Protein AF-A0A3N5F828-F1 (afdb_monomer)

Solvent-accessible surface area (backbone atoms only — not comparable to full-atom values): 6907 Å² total; per-residue (Å²): 90,72,41,78,75,35,62,55,59,92,40,52,23,33,46,81,72,78,65,75,42,48,55,69,76,38,42,82,71,23,27,35,37,37,51,40,52,93,81,60,48,72,68,52,54,49,51,49,55,51,52,54,58,75,42,42,68,58,31,58,74,67,38,35,42,56,27,32,61,73,56,85,68,93,57,52,80,59,15,38,33,36,26,42,28,84,34,28,27,74,44,77,41,74,59,74,88,83,56,67,70,58,50,51,50,54,51,52,51,47,52,57,48,57,71,70,42,73,84,74,62,133

Structure (mmCIF, N/CA/C/O backbone):
data_AF-A0A3N5F828-F1
#
_entry.id   AF-A0A3N5F828-F1
#
loop_
_atom_site.group_PDB
_atom_site.id
_atom_site.type_symbol
_atom_site.label_atom_id
_atom_site.label_alt_id
_atom_site.label_comp_id
_atom_site.label_asym_id
_atom_site.label_entity_id
_atom_site.label_seq_id
_atom_site.pdbx_PDB_ins_code
_atom_site.Cartn_x
_atom_site.Cartn_y
_atom_site.Cartn_z
_atom_site.occupancy
_atom_site.B_iso_or_equiv
_atom_site.auth_seq_id
_atom_site.auth_comp_id
_atom_site.auth_asym_id
_atom_site.auth_atom_id
_atom_site.pdbx_PDB_model_num
ATOM 1 N N . MET A 1 1 ? -11.436 -1.233 -11.040 1.00 72.38 1 MET A N 1
ATOM 2 C CA . MET A 1 1 ? -11.172 -2.615 -10.605 1.00 72.38 1 MET A CA 1
ATOM 3 C C . MET A 1 1 ? -9.738 -2.803 -10.135 1.00 72.38 1 MET A C 1
ATOM 5 O O . MET A 1 1 ? -8.806 -2.699 -10.926 1.00 72.38 1 MET A O 1
ATOM 9 N N . LEU A 1 2 ? -9.557 -3.038 -8.833 1.00 86.19 2 LEU A N 1
ATOM 10 C CA . LEU A 1 2 ? -8.262 -3.390 -8.242 1.00 86.19 2 LEU A CA 1
ATOM 11 C C . LEU A 1 2 ? -8.079 -4.905 -8.366 1.00 86.19 2 LEU A C 1
ATOM 13 O O . LEU A 1 2 ? -8.477 -5.669 -7.491 1.00 86.19 2 LEU A O 1
ATOM 17 N N . LYS A 1 3 ? -7.526 -5.346 -9.494 1.00 88.88 3 LYS A N 1
ATOM 18 C CA . LYS A 1 3 ? -7.312 -6.763 -9.794 1.00 88.88 3 LYS A CA 1
ATOM 19 C C . LYS A 1 3 ? -5.869 -6.989 -10.211 1.00 88.88 3 LYS A C 1
ATOM 21 O O . LYS A 1 3 ? -5.297 -6.164 -10.913 1.00 88.88 3 LYS A O 1
ATOM 26 N N . LEU A 1 4 ? -5.301 -8.112 -9.781 1.00 91.31 4 LEU A N 1
ATOM 27 C CA . LEU A 1 4 ? -3.934 -8.513 -10.103 1.00 91.31 4 LEU A CA 1
ATOM 28 C C . LEU A 1 4 ? -3.649 -8.417 -11.614 1.00 91.31 4 LEU A C 1
ATOM 30 O O . LEU A 1 4 ? -4.435 -8.912 -12.419 1.00 91.31 4 LEU A O 1
ATOM 34 N N . GLY A 1 5 ? -2.535 -7.779 -11.983 1.00 89.56 5 GLY A N 1
ATOM 35 C CA . GLY A 1 5 ? -2.078 -7.588 -13.366 1.00 89.56 5 GLY A CA 1
ATOM 36 C C . GLY A 1 5 ? -2.744 -6.435 -14.130 1.00 89.56 5 GLY A C 1
ATOM 37 O O . GLY A 1 5 ? -2.187 -5.957 -15.130 1.00 89.56 5 GLY A O 1
ATOM 38 N N . GLU A 1 6 ? -3.891 -5.950 -13.652 1.00 90.62 6 GLU A N 1
ATOM 39 C CA . GLU A 1 6 ? -4.659 -4.878 -14.285 1.00 90.62 6 GLU A CA 1
ATOM 40 C C . GLU A 1 6 ? -4.115 -3.495 -13.929 1.00 90.62 6 GLU A C 1
ATOM 42 O O . GLU A 1 6 ? -3.527 -3.280 -12.861 1.00 90.62 6 GLU A O 1
ATOM 47 N N . LYS A 1 7 ? -4.349 -2.529 -14.824 1.00 89.94 7 LYS A N 1
ATOM 48 C CA . LYS A 1 7 ? -4.139 -1.115 -14.505 1.00 89.94 7 LYS A CA 1
ATOM 49 C C . LYS A 1 7 ? -5.239 -0.632 -13.567 1.00 89.94 7 LYS A C 1
ATOM 51 O O . LYS A 1 7 ? -6.425 -0.845 -13.808 1.00 89.94 7 LYS A O 1
ATOM 56 N N . THR A 1 8 ? -4.838 0.067 -12.518 1.00 87.94 8 THR A N 1
ATOM 57 C CA . THR A 1 8 ? -5.753 0.733 -11.608 1.00 87.94 8 THR A CA 1
ATOM 58 C C . THR A 1 8 ? -6.429 1.898 -12.321 1.00 87.94 8 THR A C 1
ATOM 60 O O . THR A 1 8 ? -5.802 2.663 -13.066 1.00 87.94 8 THR A O 1
ATOM 63 N N . GLY A 1 9 ? -7.737 1.999 -12.100 1.00 83.44 9 GLY A N 1
ATOM 64 C CA . GLY A 1 9 ? -8.507 3.176 -12.468 1.00 83.44 9 GLY A CA 1
ATOM 65 C C . GLY A 1 9 ? -8.260 4.328 -11.500 1.00 83.44 9 GLY A C 1
ATOM 66 O O . GLY A 1 9 ? -7.394 4.267 -10.623 1.00 83.44 9 GLY A O 1
ATOM 67 N N . ASP A 1 10 ? -9.070 5.358 -11.666 1.00 85.00 10 ASP A N 1
ATOM 68 C CA . ASP A 1 10 ? -9.060 6.544 -10.825 1.00 85.00 10 ASP A CA 1
ATOM 69 C C . ASP A 1 10 ? -9.578 6.168 -9.432 1.00 85.00 10 ASP A C 1
ATOM 71 O O . ASP A 1 10 ? -10.705 5.691 -9.283 1.00 85.00 10 ASP A O 1
ATOM 75 N N . LEU A 1 11 ? -8.732 6.320 -8.414 1.00 88.38 11 LEU A N 1
ATOM 76 C CA . LEU A 1 11 ? -9.082 6.021 -7.028 1.00 88.38 11 LEU A CA 1
ATOM 77 C C . LEU A 1 11 ? -8.473 7.095 -6.128 1.00 88.38 11 LEU A C 1
ATOM 79 O O . LEU A 1 11 ? -7.244 7.224 -6.091 1.00 88.38 11 LEU A O 1
ATOM 83 N N . PRO A 1 12 ? -9.295 7.855 -5.391 1.00 91.25 12 PRO A N 1
ATOM 84 C CA . PRO A 1 12 ? -8.787 8.820 -4.441 1.00 91.25 12 PRO A CA 1
ATOM 85 C C . PRO A 1 12 ? -8.257 8.100 -3.193 1.00 91.25 12 PRO A C 1
ATOM 87 O O . PRO A 1 12 ? -8.890 7.207 -2.622 1.00 91.25 12 PRO A O 1
ATOM 90 N N . VAL A 1 13 ? -7.058 8.489 -2.778 1.00 91.31 13 VAL A N 1
ATOM 91 C CA . VAL A 1 13 ? -6.321 7.904 -1.662 1.00 91.31 13 VAL A CA 1
ATOM 92 C C . VAL A 1 13 ? -5.766 8.989 -0.753 1.00 91.31 13 VAL A C 1
ATOM 94 O O . VAL A 1 13 ? -5.481 10.109 -1.175 1.00 91.31 13 VAL A O 1
ATOM 97 N N . ILE A 1 14 ? -5.590 8.634 0.511 1.00 89.50 14 ILE A N 1
ATOM 98 C CA . ILE A 1 14 ? -4.977 9.453 1.545 1.00 89.50 14 ILE A CA 1
ATOM 99 C C . ILE A 1 14 ? -3.544 8.930 1.750 1.00 89.50 14 ILE A C 1
ATOM 101 O O . ILE A 1 14 ? -3.361 7.872 2.377 1.00 89.50 14 ILE A O 1
ATOM 105 N N . PRO A 1 15 ? -2.526 9.626 1.207 1.00 87.25 15 PRO A N 1
ATOM 106 C CA . PRO A 1 15 ? -1.127 9.253 1.400 1.00 87.25 15 PRO A CA 1
ATOM 107 C C . PRO A 1 15 ? -0.700 9.330 2.876 1.00 87.25 15 PRO A C 1
ATOM 109 O O . PRO A 1 15 ? -1.456 9.732 3.768 1.00 87.25 15 PRO A O 1
ATOM 112 N N . LEU A 1 16 ? 0.528 8.911 3.158 1.00 79.19 16 LEU A N 1
ATOM 113 C CA . LEU A 1 16 ? 1.207 9.125 4.429 1.00 79.19 16 LEU A CA 1
ATOM 114 C C . LEU A 1 16 ? 1.343 10.614 4.746 1.00 79.19 16 LEU A C 1
ATOM 116 O O . LEU A 1 16 ? 1.128 11.017 5.891 1.00 79.19 16 LEU A O 1
ATOM 120 N N . HIS A 1 17 ? 1.658 11.420 3.733 1.00 75.75 17 HIS A N 1
ATOM 121 C CA . HIS A 1 17 ? 1.860 12.855 3.874 1.00 75.75 17 HIS A CA 1
ATOM 122 C C . HIS A 1 17 ? 0.962 13.648 2.927 1.00 75.75 17 HIS A C 1
ATOM 124 O O . HIS A 1 17 ? 0.973 13.444 1.714 1.00 75.75 17 HIS A O 1
ATOM 130 N N . GLY A 1 18 ? 0.247 14.622 3.486 1.00 81.06 18 GLY A N 1
ATOM 131 C CA . GLY A 1 18 ? -0.536 15.586 2.721 1.00 81.06 18 GLY A CA 1
ATOM 132 C C . GLY A 1 18 ? -2.022 15.253 2.636 1.00 81.06 18 GLY A C 1
ATOM 133 O O . GLY A 1 18 ? -2.577 14.531 3.461 1.00 81.06 18 GLY A O 1
ATOM 134 N N . SER A 1 19 ? -2.672 15.871 1.656 1.00 88.12 19 SER A N 1
ATOM 135 C CA . SER A 1 19 ? -4.105 15.750 1.405 1.00 88.12 19 SER A CA 1
ATOM 136 C C . SER A 1 19 ? -4.425 14.555 0.511 1.00 88.12 19 SER A C 1
ATOM 138 O O . SER A 1 19 ? -3.535 13.964 -0.097 1.00 88.12 19 SER A O 1
ATOM 140 N N . THR A 1 20 ? -5.713 14.240 0.383 1.00 91.81 20 THR A N 1
ATOM 141 C CA . THR A 1 20 ? -6.227 13.289 -0.609 1.00 91.81 20 THR A CA 1
ATOM 142 C C . THR A 1 20 ? -5.680 13.589 -2.007 1.00 91.81 20 THR A C 1
ATOM 144 O O . THR A 1 20 ? -5.630 14.750 -2.422 1.00 91.81 20 THR A O 1
ATOM 147 N N . ARG A 1 21 ? -5.274 12.541 -2.726 1.00 91.31 21 ARG A N 1
ATOM 148 C CA . ARG A 1 21 ? -4.763 12.579 -4.106 1.00 91.31 21 ARG A CA 1
ATOM 149 C C . ARG A 1 21 ? -5.294 11.391 -4.889 1.00 91.31 21 ARG A C 1
ATOM 151 O O . ARG A 1 21 ? -5.757 10.423 -4.296 1.00 91.31 21 ARG A O 1
ATOM 158 N N . ASP A 1 22 ? -5.218 11.442 -6.209 1.00 91.50 22 ASP A N 1
ATOM 159 C CA . ASP A 1 22 ? -5.593 10.298 -7.036 1.00 91.50 22 ASP A CA 1
ATOM 160 C C . ASP A 1 22 ? -4.419 9.309 -7.151 1.00 91.50 22 ASP A C 1
ATOM 162 O O . ASP A 1 22 ? -3.263 9.726 -7.240 1.00 91.50 22 ASP A O 1
ATOM 166 N N . LEU A 1 23 ? -4.691 7.998 -7.181 1.00 88.50 23 LEU A N 1
ATOM 167 C CA . LEU A 1 23 ? -3.668 6.965 -7.402 1.00 88.50 23 LEU A CA 1
ATOM 168 C C . LEU A 1 23 ? -2.786 7.251 -8.626 1.00 88.50 23 LEU A C 1
ATOM 170 O O . LEU A 1 23 ? -1.592 6.941 -8.617 1.00 88.50 23 LEU A O 1
ATOM 174 N N . ARG A 1 24 ? -3.346 7.844 -9.687 1.00 89.81 24 ARG A N 1
ATOM 175 C CA . ARG A 1 24 ? -2.599 8.163 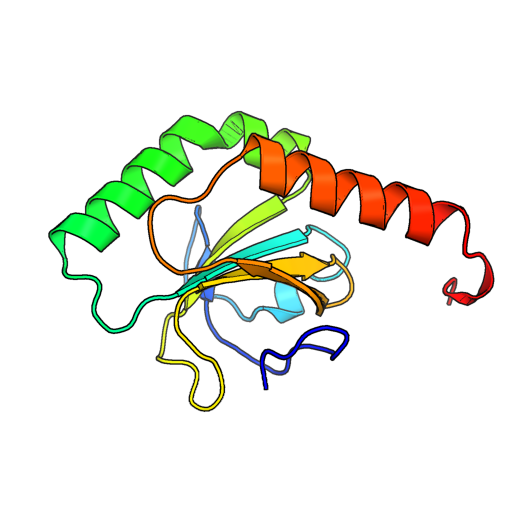-10.908 1.00 89.81 24 ARG A CA 1
ATOM 176 C C . ARG A 1 24 ? -1.473 9.170 -10.668 1.00 89.81 24 ARG A C 1
ATOM 178 O O . ARG A 1 24 ? -0.503 9.157 -11.422 1.00 89.81 24 ARG A O 1
ATOM 185 N N . ASP A 1 25 ? -1.573 10.001 -9.633 1.00 90.75 25 ASP A N 1
ATOM 186 C CA . ASP A 1 25 ? -0.598 11.053 -9.325 1.00 90.75 25 ASP A CA 1
ATOM 187 C C . ASP A 1 25 ? 0.739 10.496 -8.821 1.00 90.75 25 ASP A C 1
ATOM 189 O O . ASP A 1 25 ? 1.762 11.186 -8.862 1.00 90.75 25 ASP A O 1
ATOM 193 N N . PHE A 1 26 ? 0.735 9.249 -8.346 1.00 89.75 26 PHE A N 1
ATOM 194 C CA . PHE A 1 26 ? 1.926 8.532 -7.892 1.00 89.75 26 PHE A CA 1
ATOM 195 C C . PHE A 1 26 ? 2.665 7.842 -9.041 1.00 89.75 26 PHE A C 1
ATOM 197 O O . PHE A 1 26 ? 3.818 7.430 -8.881 1.00 89.75 26 PHE A O 1
ATOM 204 N N . ARG A 1 27 ? 2.043 7.757 -10.228 1.00 87.38 27 ARG A N 1
ATOM 205 C CA . ARG A 1 27 ? 2.657 7.107 -11.385 1.00 87.38 27 ARG A CA 1
ATOM 206 C C . ARG A 1 27 ? 3.996 7.756 -11.728 1.00 87.38 27 ARG A C 1
ATOM 208 O O . ARG A 1 27 ? 4.164 8.971 -11.638 1.00 87.38 27 ARG A O 1
ATOM 215 N N . ARG A 1 28 ? 4.948 6.929 -12.157 1.00 85.62 28 ARG A N 1
ATOM 216 C CA . ARG A 1 28 ? 6.351 7.250 -12.463 1.00 85.62 28 ARG A CA 1
ATOM 217 C C . ARG A 1 28 ? 7.202 7.688 -11.269 1.00 85.62 28 ARG A C 1
ATOM 219 O O . ARG A 1 28 ? 8.416 7.734 -11.421 1.00 85.62 28 ARG A O 1
ATOM 226 N N . ARG A 1 29 ? 6.594 8.029 -10.128 1.00 86.88 29 ARG A N 1
ATOM 227 C CA . ARG A 1 29 ? 7.288 8.580 -8.955 1.00 86.88 29 ARG A CA 1
ATOM 228 C C . ARG A 1 29 ? 7.502 7.548 -7.863 1.00 86.88 29 ARG A C 1
ATOM 230 O O . ARG A 1 29 ? 8.555 7.562 -7.243 1.00 86.88 29 ARG A O 1
ATOM 237 N N . ALA A 1 30 ? 6.497 6.714 -7.613 1.00 90.62 30 ALA A N 1
ATOM 238 C CA . ALA A 1 30 ? 6.538 5.739 -6.541 1.00 90.62 30 ALA A CA 1
ATOM 239 C C . ALA A 1 30 ? 5.624 4.543 -6.823 1.00 90.62 30 ALA A C 1
ATOM 241 O O . ALA A 1 30 ? 4.622 4.660 -7.534 1.00 90.62 30 ALA A O 1
ATOM 242 N N . HIS A 1 31 ? 5.944 3.408 -6.210 1.00 94.44 31 HIS A N 1
ATOM 243 C CA . HIS A 1 31 ? 4.973 2.349 -5.961 1.00 94.44 31 HIS A CA 1
ATOM 244 C C . HIS A 1 31 ? 3.924 2.834 -4.963 1.00 94.44 31 HIS A C 1
ATOM 246 O O . HIS A 1 31 ? 4.184 3.727 -4.159 1.00 94.44 31 HIS A O 1
ATOM 252 N N . VAL A 1 32 ? 2.742 2.230 -4.977 1.00 93.88 32 VAL A N 1
ATOM 253 C CA . VAL A 1 32 ? 1.713 2.495 -3.972 1.00 93.88 32 VAL A CA 1
ATOM 254 C C . VAL A 1 32 ? 1.341 1.197 -3.279 1.00 93.88 32 VAL A C 1
ATOM 256 O O . VAL A 1 32 ? 1.012 0.210 -3.931 1.00 93.88 32 VAL A O 1
ATOM 259 N N . VAL A 1 33 ? 1.369 1.210 -1.952 1.00 94.00 33 VAL A N 1
ATOM 260 C CA . VAL A 1 33 ? 0.846 0.140 -1.106 1.00 94.00 33 VAL A CA 1
ATOM 261 C C . VAL A 1 33 ? -0.491 0.608 -0.553 1.00 94.00 33 VAL A C 1
ATOM 263 O O . VAL A 1 33 ? -0.545 1.444 0.346 1.00 94.00 33 VAL A O 1
ATOM 266 N N . LEU A 1 34 ? -1.581 0.111 -1.125 1.00 92.38 34 LEU A N 1
ATOM 267 C CA . LEU A 1 34 ? -2.931 0.466 -0.711 1.00 92.38 34 LEU A CA 1
ATOM 268 C C . LEU A 1 34 ? -3.386 -0.454 0.423 1.00 92.38 34 LEU A C 1
ATOM 270 O O . LEU A 1 34 ? -3.445 -1.671 0.252 1.00 92.38 34 LEU A O 1
ATOM 274 N N . LEU A 1 35 ? -3.741 0.134 1.556 1.00 90.94 35 LEU A N 1
ATOM 275 C CA . LEU A 1 35 ? -4.239 -0.557 2.739 1.00 90.94 35 LEU A CA 1
ATOM 276 C C . LEU A 1 35 ? -5.757 -0.420 2.784 1.00 90.94 35 LEU A C 1
ATOM 278 O O . LEU A 1 35 ? -6.274 0.690 2.931 1.00 90.94 35 LEU A O 1
ATOM 282 N N . TRP A 1 36 ? -6.471 -1.531 2.628 1.00 89.31 36 TRP A N 1
ATOM 283 C CA . TRP A 1 36 ? -7.924 -1.523 2.537 1.00 89.31 36 TRP A CA 1
ATOM 284 C C . TRP A 1 36 ? -8.551 -2.602 3.412 1.00 89.31 36 TRP A C 1
ATOM 286 O O . TRP A 1 36 ? -8.347 -3.788 3.186 1.00 89.31 36 TRP A O 1
ATOM 296 N N . ASP A 1 37 ? -9.378 -2.194 4.367 1.00 88.88 37 ASP A N 1
ATOM 297 C CA . ASP A 1 37 ? -10.313 -3.087 5.041 1.00 88.88 37 ASP A CA 1
ATOM 298 C C . ASP A 1 37 ? -11.552 -2.277 5.467 1.00 88.88 37 ASP A C 1
ATOM 300 O O . ASP A 1 37 ? -11.419 -1.352 6.267 1.00 88.88 37 ASP A O 1
ATOM 304 N N . PRO A 1 38 ? -12.754 -2.565 4.932 1.00 84.69 38 PRO A N 1
ATOM 305 C CA . PRO A 1 38 ? -13.983 -1.871 5.306 1.00 84.69 38 PRO A CA 1
ATOM 306 C C . PRO A 1 38 ? -14.456 -2.205 6.727 1.00 84.69 38 PRO A C 1
ATOM 308 O O . PRO A 1 38 ? -15.295 -1.485 7.262 1.00 84.69 38 PRO A O 1
ATOM 311 N N . SER A 1 39 ? -13.969 -3.300 7.317 1.00 85.50 39 SER A N 1
ATOM 312 C CA . SER A 1 39 ? -14.277 -3.700 8.692 1.00 85.50 39 SER A CA 1
ATOM 313 C C . SER A 1 39 ? -13.309 -3.113 9.720 1.00 85.50 39 SER A C 1
ATOM 315 O O . SER A 1 39 ? -13.589 -3.184 10.919 1.00 85.50 39 SER A O 1
ATOM 317 N N . ALA A 1 40 ? -12.215 -2.484 9.268 1.00 82.50 40 ALA A N 1
ATOM 318 C CA . ALA A 1 40 ? -11.265 -1.824 10.151 1.00 82.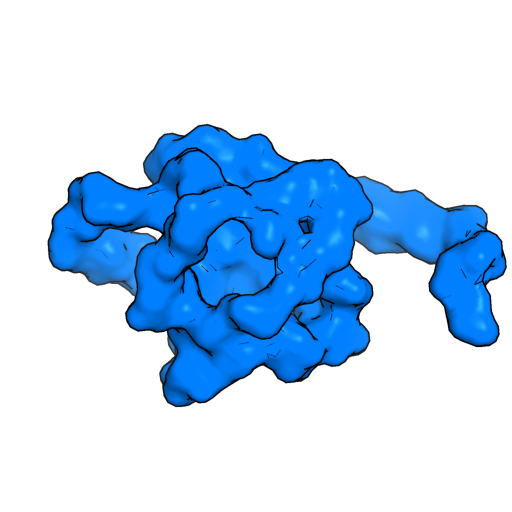50 40 ALA A CA 1
ATOM 319 C C . ALA A 1 40 ? -11.941 -0.664 10.893 1.00 82.50 40 ALA A C 1
ATOM 321 O O . ALA A 1 40 ? -12.384 0.325 10.304 1.0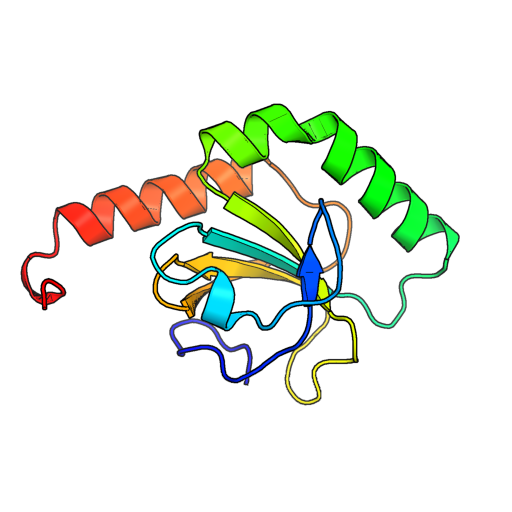0 82.50 40 ALA A O 1
ATOM 322 N N . GLY A 1 41 ? -12.005 -0.785 12.218 1.00 83.06 41 GLY A N 1
ATOM 323 C CA . GLY A 1 41 ? -12.488 0.279 13.091 1.00 83.06 41 GLY A CA 1
ATOM 324 C C . GLY A 1 41 ? -11.490 1.435 13.212 1.00 83.06 41 GLY A C 1
ATOM 325 O O . GLY A 1 41 ? -10.336 1.349 12.788 1.00 83.06 41 GLY A O 1
ATOM 326 N N . GLU A 1 42 ? -11.901 2.519 13.873 1.00 85.38 42 GLU A N 1
ATOM 327 C CA . GLU A 1 42 ? -11.056 3.711 14.060 1.00 85.38 42 GLU A CA 1
ATOM 328 C C . GLU A 1 42 ? -9.713 3.406 14.740 1.00 85.38 42 GLU A C 1
ATOM 330 O O . GLU A 1 42 ? -8.686 3.970 14.361 1.00 85.38 42 GLU A O 1
ATOM 335 N N . ALA A 1 43 ? -9.703 2.488 15.713 1.00 85.38 43 ALA A N 1
ATOM 336 C CA . ALA A 1 43 ? -8.492 2.084 16.425 1.00 85.38 43 ALA A CA 1
ATOM 337 C C . ALA A 1 43 ? -7.474 1.392 15.503 1.00 85.38 43 ALA A C 1
ATOM 339 O O . ALA A 1 43 ? -6.276 1.660 15.586 1.00 85.38 43 ALA A O 1
ATOM 340 N N . GLU A 1 44 ? -7.947 0.541 14.593 1.00 84.38 44 GLU A N 1
ATOM 341 C CA . GLU A 1 44 ? -7.093 -0.136 13.620 1.00 84.38 44 GLU A CA 1
ATOM 342 C C . GLU A 1 44 ? -6.565 0.849 12.573 1.00 84.38 44 GLU A C 1
ATOM 344 O O . GLU A 1 44 ? -5.363 0.885 12.309 1.00 84.38 44 GLU A O 1
ATOM 349 N N . LEU A 1 45 ? -7.423 1.741 12.067 1.00 83.25 45 LEU A N 1
ATOM 350 C CA . LEU A 1 45 ? -7.010 2.816 11.163 1.00 83.25 45 LEU A CA 1
ATOM 351 C C . LEU A 1 45 ? -5.965 3.745 11.804 1.00 83.25 45 LEU A C 1
ATOM 353 O O . LEU A 1 45 ? -5.035 4.193 11.129 1.00 83.25 45 LEU A O 1
ATOM 357 N N . ALA A 1 46 ? -6.093 4.045 13.100 1.00 85.00 46 ALA A N 1
ATOM 358 C CA . ALA A 1 46 ? -5.099 4.812 13.847 1.00 85.00 46 ALA A CA 1
ATOM 359 C C . ALA A 1 46 ? -3.774 4.044 13.983 1.00 85.00 46 ALA A C 1
ATOM 361 O O . ALA A 1 46 ? -2.713 4.608 13.712 1.00 85.00 46 ALA A O 1
ATOM 362 N N . ALA A 1 47 ? -3.828 2.751 14.316 1.00 86.50 47 ALA A N 1
ATOM 363 C CA . ALA A 1 47 ? -2.646 1.895 14.393 1.00 86.50 47 ALA A CA 1
ATOM 364 C C . ALA A 1 47 ? -1.918 1.796 13.043 1.00 86.50 47 ALA A C 1
ATOM 366 O O . ALA A 1 47 ? -0.690 1.874 12.996 1.00 86.50 47 ALA A O 1
ATOM 367 N N . TRP A 1 48 ? -2.660 1.701 11.936 1.00 86.31 48 TRP A N 1
ATOM 368 C CA . TRP A 1 48 ? -2.088 1.752 10.594 1.00 86.31 48 TRP A CA 1
ATOM 369 C C . TRP A 1 48 ? -1.381 3.085 10.353 1.00 86.31 48 TRP A C 1
ATOM 371 O O . TRP A 1 48 ? -0.228 3.096 9.933 1.00 86.31 48 TRP A O 1
ATOM 381 N N . LYS A 1 49 ? -2.017 4.221 10.658 1.00 84.94 49 LYS A N 1
ATOM 382 C CA . LYS A 1 49 ? -1.394 5.545 10.480 1.00 84.94 49 LYS A CA 1
ATOM 383 C C . LYS A 1 49 ? -0.078 5.671 11.252 1.00 84.94 49 LYS A C 1
ATOM 385 O O . LYS A 1 49 ? 0.910 6.118 10.667 1.00 84.94 49 LYS A O 1
ATOM 390 N N . GLU A 1 50 ? -0.051 5.242 12.512 1.00 89.62 50 GLU A N 1
ATOM 391 C CA . GLU A 1 50 ? 1.153 5.285 13.349 1.00 89.62 50 GLU A CA 1
ATOM 392 C C . GLU A 1 50 ? 2.247 4.349 12.837 1.00 89.62 50 GLU A C 1
ATOM 394 O O . GLU A 1 50 ? 3.382 4.780 12.621 1.00 89.62 50 GLU A O 1
ATOM 399 N N . ARG A 1 51 ? 1.913 3.087 12.547 1.00 89.75 51 ARG A N 1
ATOM 400 C CA . ARG A 1 51 ? 2.884 2.119 12.023 1.00 89.75 51 ARG A CA 1
ATOM 401 C C . ARG A 1 51 ? 3.485 2.580 10.698 1.00 89.75 51 ARG A C 1
ATOM 403 O O . ARG A 1 51 ? 4.697 2.550 10.509 1.00 89.75 51 ARG A O 1
ATOM 410 N N . ARG A 1 52 ? 2.641 3.079 9.800 1.00 89.19 52 ARG A N 1
ATOM 411 C CA . ARG A 1 52 ? 3.043 3.594 8.490 1.00 89.19 52 ARG A CA 1
ATOM 412 C C . ARG A 1 52 ? 4.013 4.771 8.621 1.00 89.19 52 ARG A C 1
ATOM 414 O O . ARG A 1 52 ? 4.965 4.862 7.854 1.00 89.19 52 ARG A O 1
ATOM 421 N N . LYS A 1 53 ? 3.813 5.637 9.620 1.00 89.75 53 LYS A N 1
ATOM 422 C CA . LYS A 1 53 ? 4.726 6.740 9.954 1.00 89.75 53 LYS A CA 1
ATOM 423 C C . LYS A 1 53 ? 6.044 6.238 10.548 1.00 89.75 53 LYS A C 1
ATOM 425 O O . LYS A 1 53 ? 7.104 6.723 10.149 1.00 89.75 53 LYS A O 1
ATOM 430 N N . ALA A 1 54 ? 5.989 5.258 11.450 1.00 91.81 54 ALA A N 1
ATOM 431 C CA . ALA A 1 54 ? 7.176 4.628 12.028 1.00 91.81 54 ALA A CA 1
ATOM 432 C C . ALA A 1 54 ? 8.065 3.971 10.954 1.00 91.81 54 ALA A C 1
ATOM 434 O O . ALA A 1 54 ? 9.287 4.005 11.053 1.00 91.81 54 ALA A O 1
ATOM 435 N N . GLU A 1 55 ? 7.460 3.450 9.886 1.00 92.56 55 GLU A N 1
ATOM 436 C CA . GLU A 1 55 ? 8.147 2.806 8.760 1.00 92.56 55 GLU A CA 1
ATOM 437 C C . GLU A 1 55 ? 8.490 3.777 7.599 1.00 92.56 55 GLU A C 1
ATOM 439 O O . GLU A 1 55 ? 8.957 3.338 6.550 1.00 92.56 55 GLU A O 1
ATOM 444 N N . SER A 1 56 ? 8.325 5.099 7.773 1.00 90.00 56 SER A N 1
ATOM 445 C CA . SER A 1 56 ? 8.559 6.147 6.745 1.00 90.00 56 SER A CA 1
ATOM 446 C C . SER A 1 56 ? 9.891 6.049 5.995 1.00 90.00 56 SER A C 1
ATOM 448 O O . SER A 1 56 ? 9.934 6.233 4.775 1.00 90.00 56 SER A O 1
ATOM 450 N N . GLN A 1 57 ? 10.978 5.715 6.693 1.00 91.81 57 GLN A N 1
ATOM 451 C CA . GLN A 1 57 ? 12.287 5.532 6.062 1.00 91.81 57 GLN A CA 1
ATOM 452 C C . GLN A 1 57 ? 12.305 4.339 5.097 1.00 91.81 57 GLN A C 1
ATOM 454 O O . GLN A 1 57 ? 12.890 4.440 4.020 1.00 91.81 57 GLN A O 1
ATOM 459 N N . ARG A 1 58 ? 11.625 3.236 5.437 1.00 92.50 58 ARG A N 1
ATOM 460 C CA . ARG A 1 58 ? 11.534 2.052 4.568 1.00 92.50 58 ARG A CA 1
ATOM 461 C C . ARG A 1 58 ? 10.711 2.349 3.321 1.00 92.50 58 ARG A C 1
ATOM 463 O O . ARG A 1 58 ? 11.129 1.993 2.227 1.00 92.50 58 ARG A O 1
ATOM 470 N N . TRP A 1 59 ? 9.593 3.058 3.473 1.00 92.31 59 TRP A N 1
ATOM 471 C CA . TRP A 1 59 ? 8.777 3.518 2.344 1.00 92.31 59 TRP A CA 1
ATOM 472 C C . TRP A 1 59 ? 9.583 4.392 1.381 1.00 92.31 59 TRP A C 1
ATOM 474 O O . TRP A 1 59 ? 9.579 4.159 0.176 1.00 92.31 59 TRP A O 1
ATOM 484 N N . THR A 1 60 ? 10.356 5.333 1.928 1.00 91.44 60 THR A N 1
ATOM 485 C CA . THR A 1 60 ? 11.235 6.207 1.139 1.00 91.44 60 THR A CA 1
ATOM 486 C C . THR A 1 60 ? 12.287 5.404 0.374 1.00 91.44 60 THR A C 1
ATOM 488 O O . THR A 1 60 ? 12.491 5.640 -0.815 1.00 91.44 60 THR A O 1
ATOM 491 N N . TRP A 1 61 ? 12.933 4.438 1.034 1.00 92.44 61 TRP A N 1
ATOM 492 C CA . TRP A 1 61 ? 13.951 3.590 0.410 1.00 92.44 61 TRP A CA 1
ATOM 493 C C . TRP A 1 61 ? 13.384 2.728 -0.725 1.00 92.44 61 TRP A C 1
ATOM 495 O O . TRP A 1 61 ? 13.994 2.637 -1.785 1.00 92.44 61 TRP A O 1
ATOM 505 N N . LEU A 1 62 ? 12.179 2.182 -0.541 1.00 92.00 62 LEU A N 1
ATOM 506 C CA . LEU A 1 62 ? 11.462 1.407 -1.559 1.00 92.00 62 LEU A CA 1
ATOM 507 C C . LEU A 1 62 ? 10.864 2.258 -2.686 1.00 92.00 62 LEU A C 1
ATOM 509 O O . LEU A 1 62 ? 10.196 1.707 -3.558 1.00 92.00 62 LEU A O 1
ATOM 513 N N . GLN A 1 63 ? 11.029 3.587 -2.648 1.00 92.56 63 GLN A N 1
ATOM 514 C CA . GLN A 1 63 ? 10.292 4.517 -3.508 1.00 92.56 63 GLN A CA 1
ATOM 515 C C . GLN A 1 63 ? 8.793 4.178 -3.529 1.00 92.56 63 GLN A C 1
ATOM 517 O O . GLN A 1 63 ? 8.169 4.090 -4.584 1.00 92.56 63 GLN A O 1
ATOM 522 N N . ALA A 1 64 ? 8.221 3.920 -2.354 1.00 93.88 64 ALA A N 1
ATOM 523 C CA . ALA A 1 64 ? 6.846 3.485 -2.188 1.00 93.88 64 ALA A CA 1
ATOM 524 C C . ALA A 1 64 ? 6.072 4.452 -1.291 1.00 93.88 64 ALA A C 1
ATOM 526 O O . ALA A 1 64 ? 6.603 5.005 -0.332 1.00 93.88 64 ALA A O 1
ATOM 527 N N . GLU A 1 65 ? 4.787 4.612 -1.580 1.00 93.12 65 GLU A N 1
ATOM 528 C CA . GLU A 1 65 ? 3.838 5.352 -0.764 1.00 93.12 65 GLU A CA 1
ATOM 529 C C . GLU A 1 65 ? 2.816 4.377 -0.185 1.00 93.12 65 GLU A C 1
ATOM 531 O O . GLU A 1 65 ? 2.081 3.723 -0.924 1.00 93.12 65 GLU A O 1
ATOM 536 N N . ALA A 1 66 ? 2.713 4.300 1.136 1.00 92.19 66 ALA A N 1
ATOM 537 C CA . ALA A 1 66 ? 1.619 3.574 1.760 1.00 92.19 66 ALA A CA 1
ATOM 538 C C . ALA A 1 66 ? 0.390 4.493 1.870 1.00 92.19 66 ALA A C 1
ATOM 540 O O . ALA A 1 66 ? 0.444 5.564 2.480 1.00 92.19 66 ALA A O 1
ATOM 541 N N . ALA A 1 67 ? -0.744 4.082 1.310 1.00 91.50 67 ALA A N 1
ATOM 542 C CA . ALA A 1 67 ? -1.940 4.906 1.171 1.00 91.50 67 ALA A CA 1
ATOM 543 C C . ALA A 1 67 ? -3.200 4.158 1.621 1.00 91.50 67 ALA A C 1
ATOM 545 O O . ALA A 1 67 ? -3.289 2.940 1.508 1.00 91.50 67 ALA A O 1
ATOM 546 N N . VAL A 1 68 ? -4.193 4.896 2.115 1.00 89.06 68 VAL A N 1
ATOM 547 C CA . VAL A 1 68 ? -5.514 4.351 2.472 1.00 89.06 68 VAL A CA 1
ATOM 548 C C . VAL A 1 68 ? -6.547 4.940 1.509 1.00 89.06 68 VAL A C 1
ATOM 550 O O . VAL A 1 68 ? -6.466 6.139 1.238 1.00 89.06 68 VAL A O 1
ATOM 553 N N . PRO A 1 69 ? -7.509 4.174 0.970 1.00 88.62 69 PRO A N 1
ATOM 554 C CA . PRO A 1 69 ? -8.584 4.736 0.155 1.00 88.62 69 PRO A CA 1
ATOM 555 C C . PRO A 1 69 ? -9.349 5.825 0.914 1.00 88.62 69 PRO A C 1
ATOM 557 O O . PRO A 1 69 ? -9.696 5.643 2.079 1.00 88.62 69 PRO A O 1
ATOM 560 N N . SER A 1 70 ? -9.642 6.953 0.263 1.00 85.69 70 SER A N 1
ATOM 561 C CA . SER A 1 70 ? -10.514 7.976 0.864 1.00 85.69 70 SER A CA 1
ATOM 562 C C . SER A 1 70 ? -11.999 7.618 0.748 1.00 85.69 70 SER A C 1
ATOM 564 O O . SER A 1 70 ? -12.832 8.221 1.416 1.00 85.69 70 SER A O 1
ATOM 566 N N . ALA A 1 71 ? -12.329 6.675 -0.136 1.00 82.31 71 ALA A N 1
ATOM 567 C CA . ALA A 1 71 ? -13.656 6.111 -0.322 1.00 82.31 71 ALA A CA 1
ATOM 568 C C . ALA A 1 71 ? -13.542 4.591 -0.535 1.00 82.31 71 ALA A C 1
ATOM 570 O O . ALA A 1 71 ? -12.520 4.138 -1.062 1.00 82.31 71 ALA A O 1
ATOM 571 N N . PRO A 1 72 ? -14.567 3.803 -0.161 1.00 79.62 72 PRO A N 1
ATOM 572 C CA . PRO A 1 72 ? -14.574 2.365 -0.391 1.00 79.62 72 PRO A CA 1
ATOM 573 C C . PRO A 1 72 ? -14.403 2.026 -1.879 1.00 79.62 72 PRO A C 1
ATOM 575 O O . PRO A 1 72 ? -15.198 2.493 -2.699 1.00 79.62 72 PRO A O 1
ATOM 578 N N . PRO A 1 73 ? -13.411 1.202 -2.257 1.00 83.38 73 PRO A N 1
ATOM 579 C CA . PRO A 1 73 ? -13.363 0.608 -3.582 1.00 83.38 73 PRO A CA 1
ATOM 580 C C . PRO A 1 73 ? -14.596 -0.284 -3.775 1.00 83.38 73 PRO A C 1
ATOM 582 O O . PRO A 1 73 ? -14.864 -1.169 -2.966 1.00 83.38 73 PRO A O 1
ATOM 585 N N . THR A 1 74 ? -15.340 -0.072 -4.856 1.00 75.94 74 THR A N 1
ATOM 586 C CA . THR A 1 74 ? -16.588 -0.800 -5.147 1.00 75.94 74 THR A CA 1
ATOM 587 C C . THR A 1 74 ? -16.368 -2.228 -5.661 1.00 75.94 74 THR A C 1
ATOM 589 O O . THR A 1 74 ? -17.294 -3.033 -5.679 1.00 75.94 74 THR A O 1
ATOM 592 N N . ASP A 1 75 ? -15.136 -2.560 -6.053 1.00 80.62 75 ASP A N 1
ATOM 593 C CA . ASP A 1 75 ? -14.793 -3.776 -6.795 1.00 80.62 75 ASP A CA 1
ATOM 594 C C . ASP A 1 75 ? -13.410 -4.311 -6.377 1.00 80.62 75 ASP A C 1
ATOM 596 O O . ASP A 1 75 ? -12.550 -4.612 -7.210 1.00 80.62 75 ASP A O 1
ATOM 600 N N . ALA A 1 76 ? -13.183 -4.392 -5.058 1.00 85.81 76 ALA A N 1
ATOM 601 C CA . ALA A 1 76 ? -11.969 -4.955 -4.465 1.00 85.81 76 ALA A CA 1
ATOM 602 C C . ALA A 1 76 ? -12.238 -5.601 -3.087 1.00 85.81 76 ALA A C 1
ATOM 604 O O . ALA A 1 76 ? -12.844 -4.950 -2.228 1.00 85.81 76 ALA A O 1
ATOM 605 N N . PRO A 1 77 ? -11.780 -6.843 -2.828 1.00 90.00 77 PRO A N 1
ATOM 606 C CA . PRO A 1 77 ? -11.827 -7.410 -1.482 1.00 90.00 77 PRO A CA 1
ATOM 607 C C . PRO A 1 77 ? -10.918 -6.636 -0.502 1.00 90.00 77 PRO A C 1
ATOM 609 O O . PRO A 1 77 ? -9.991 -5.948 -0.931 1.00 90.00 77 PRO A O 1
ATOM 612 N N . PRO A 1 78 ? -11.131 -6.746 0.817 1.00 91.12 78 PRO A N 1
ATOM 613 C CA . PRO A 1 78 ? -10.188 -6.236 1.815 1.00 91.12 78 PRO A CA 1
ATOM 614 C C . PRO A 1 78 ? -8.784 -6.822 1.590 1.00 91.12 78 PRO A C 1
ATOM 616 O O . PRO A 1 78 ? -8.652 -8.001 1.258 1.00 91.12 78 PRO A O 1
ATOM 619 N N . GLY A 1 79 ? -7.738 -6.018 1.754 1.00 92.62 79 GLY A N 1
ATOM 620 C CA . GLY A 1 79 ? -6.358 -6.456 1.615 1.00 92.62 79 GLY A CA 1
ATOM 621 C C . GLY A 1 79 ? -5.328 -5.334 1.538 1.00 92.62 79 GLY A C 1
ATOM 622 O O . GLY A 1 79 ? -5.643 -4.143 1.525 1.00 92.62 79 GLY A O 1
ATOM 623 N N . THR A 1 80 ? -4.066 -5.749 1.446 1.00 94.00 80 THR A N 1
ATOM 624 C CA . THR A 1 80 ? -2.941 -4.876 1.092 1.00 94.00 80 THR A CA 1
ATOM 625 C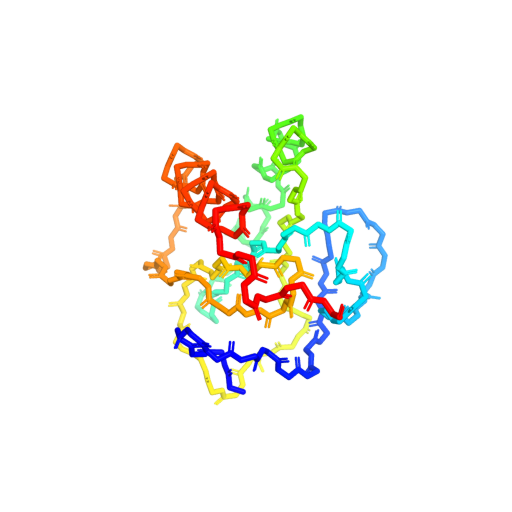 C . THR A 1 80 ? -2.611 -5.067 -0.382 1.00 94.00 80 THR A C 1
ATOM 627 O O . THR A 1 80 ? -2.217 -6.160 -0.786 1.00 94.00 80 THR A O 1
ATOM 630 N N . TYR A 1 81 ? -2.760 -4.022 -1.187 1.00 94.94 81 TYR A N 1
ATOM 631 C CA . TYR A 1 81 ? -2.497 -4.069 -2.622 1.00 94.94 81 TYR A CA 1
ATOM 632 C C . TYR A 1 81 ? -1.179 -3.386 -2.932 1.00 94.94 81 TYR A C 1
ATOM 634 O O . TYR A 1 81 ? -0.988 -2.222 -2.585 1.00 94.94 81 TYR A O 1
ATOM 642 N N . LEU A 1 82 ? -0.298 -4.080 -3.640 1.00 95.94 82 LEU A N 1
ATOM 643 C CA . LEU A 1 82 ? 0.919 -3.489 -4.179 1.00 95.94 82 LEU A CA 1
ATOM 644 C C . LEU A 1 82 ? 0.631 -3.034 -5.597 1.00 95.94 82 LEU A C 1
ATOM 646 O O . LEU A 1 82 ? 0.168 -3.811 -6.431 1.00 95.94 82 LEU A O 1
ATOM 650 N N . ILE A 1 83 ? 0.904 -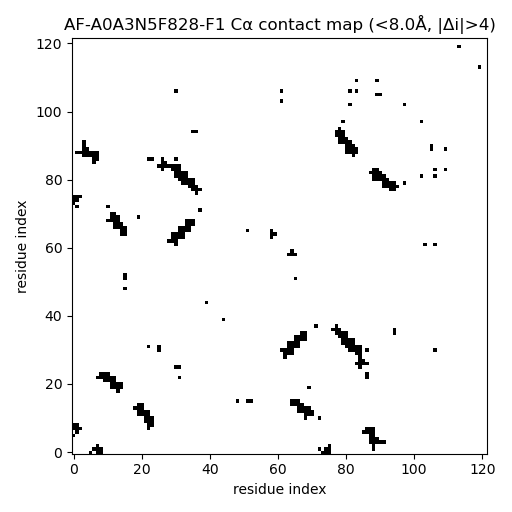1.771 -5.872 1.00 95.31 83 ILE A N 1
ATOM 651 C CA . ILE A 1 83 ? 0.651 -1.130 -7.152 1.00 95.31 83 ILE A CA 1
ATOM 652 C C . ILE A 1 83 ? 1.983 -0.566 -7.636 1.00 95.31 83 ILE A C 1
ATOM 654 O O . ILE A 1 83 ? 2.655 0.181 -6.928 1.00 95.31 83 ILE A O 1
ATOM 658 N N . SER A 1 84 ? 2.387 -0.936 -8.847 1.00 94.00 84 SER A N 1
ATOM 659 C CA . SER A 1 84 ? 3.613 -0.423 -9.459 1.00 94.00 84 SER A CA 1
ATOM 660 C C . SER A 1 84 ? 3.550 1.084 -9.699 1.00 94.00 84 SER A C 1
ATOM 662 O O . SER A 1 84 ? 2.469 1.662 -9.843 1.00 94.00 84 SER A O 1
ATOM 664 N N . ARG A 1 85 ? 4.717 1.702 -9.910 1.00 91.81 85 ARG A N 1
ATOM 665 C CA . ARG A 1 85 ? 4.827 3.071 -10.441 1.00 91.81 85 ARG A CA 1
ATOM 666 C C . ARG A 1 85 ? 4.141 3.264 -11.801 1.00 91.81 85 ARG A C 1
ATOM 668 O O . ARG A 1 85 ? 3.921 4.392 -12.222 1.00 91.81 85 ARG A O 1
ATOM 675 N N . TRP A 1 86 ? 3.740 2.200 -12.492 1.00 91.38 86 TRP A N 1
ATOM 676 C CA . TRP A 1 86 ? 2.955 2.275 -13.731 1.00 91.38 86 TRP A CA 1
ATOM 677 C C . TRP A 1 86 ? 1.442 2.160 -13.508 1.00 91.38 86 TRP A C 1
ATOM 679 O O . TRP A 1 86 ? 0.663 2.205 -14.463 1.00 91.38 86 TRP A O 1
ATOM 689 N N . GLY A 1 87 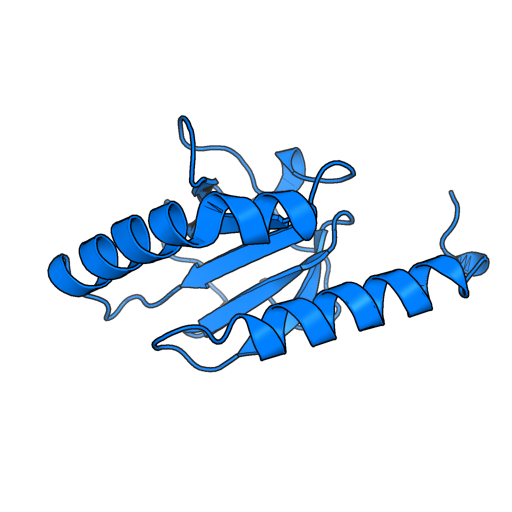? 1.016 2.037 -12.250 1.00 91.00 87 GLY A N 1
ATOM 690 C CA . GLY A 1 87 ? -0.378 1.871 -11.868 1.00 91.00 87 GLY A CA 1
ATOM 691 C C . GLY A 1 87 ? -0.912 0.466 -12.125 1.00 91.00 87 GLY A C 1
ATOM 692 O O . GLY A 1 87 ? -2.111 0.327 -12.301 1.00 91.00 87 GLY A O 1
ATOM 693 N N . ARG A 1 88 ? -0.069 -0.571 -12.206 1.00 92.56 88 ARG A N 1
ATOM 694 C CA . ARG A 1 88 ? -0.522 -1.974 -12.310 1.00 92.56 88 ARG A CA 1
ATOM 695 C C . ARG A 1 88 ? -0.505 -2.650 -10.950 1.00 92.56 88 ARG A C 1
ATOM 697 O O . ARG A 1 88 ? 0.480 -2.493 -10.233 1.00 92.56 88 ARG A O 1
ATOM 704 N N . VAL A 1 89 ? -1.542 -3.419 -10.622 1.00 94.12 89 VAL A N 1
ATOM 705 C CA . VAL A 1 89 ? -1.573 -4.224 -9.390 1.00 94.12 89 VAL A CA 1
ATOM 706 C C . VAL A 1 89 ? -0.598 -5.393 -9.523 1.00 94.12 89 VAL A C 1
ATOM 708 O O . VAL A 1 89 ? -0.747 -6.232 -10.410 1.00 94.12 89 VAL A O 1
ATOM 711 N N . LEU A 1 90 ? 0.389 -5.441 -8.637 1.00 94.56 90 LEU A N 1
ATOM 712 C CA . LEU A 1 90 ? 1.470 -6.426 -8.607 1.00 94.56 90 LEU A CA 1
ATOM 713 C C . LEU A 1 90 ? 1.157 -7.610 -7.702 1.00 94.56 90 LEU A C 1
ATOM 715 O O . LEU A 1 90 ? 1.476 -8.743 -8.039 1.00 94.56 90 LEU A O 1
ATOM 719 N N . ALA A 1 91 ? 0.534 -7.335 -6.560 1.00 94.50 91 ALA A N 1
ATOM 720 C CA . ALA A 1 91 ? 0.178 -8.335 -5.569 1.00 94.50 91 ALA A CA 1
ATOM 721 C C . ALA A 1 91 ? -1.024 -7.861 -4.752 1.00 94.50 91 ALA A C 1
ATOM 723 O O . ALA A 1 91 ? -1.268 -6.659 -4.608 1.00 94.50 91 ALA A O 1
ATOM 724 N N . VAL A 1 92 ? -1.759 -8.826 -4.205 1.00 94.75 92 VAL A N 1
ATOM 725 C CA . VAL A 1 92 ? -2.815 -8.596 -3.219 1.00 94.75 92 VAL A CA 1
ATOM 726 C C . VAL A 1 92 ? -2.557 -9.535 -2.055 1.00 94.75 92 VAL A C 1
ATOM 728 O O . VAL A 1 92 ? -2.503 -10.753 -2.232 1.00 94.75 92 VAL A O 1
ATOM 731 N N . HIS A 1 93 ? -2.377 -8.973 -0.870 1.00 93.44 93 HIS A N 1
ATOM 732 C CA . HIS A 1 93 ? -2.231 -9.731 0.361 1.00 93.44 93 HIS A CA 1
ATOM 733 C C . HIS A 1 93 ? -3.513 -9.664 1.192 1.00 93.44 93 HIS A C 1
ATOM 735 O O . HIS A 1 93 ? -4.234 -8.666 1.100 1.00 93.44 93 HIS A O 1
ATOM 741 N N . PRO A 1 94 ? -3.776 -10.683 2.029 1.00 89.94 94 PRO A N 1
ATOM 742 C CA . PRO A 1 94 ? -4.908 -10.675 2.949 1.00 89.94 94 PRO A CA 1
ATOM 743 C C . PRO A 1 94 ? -4.948 -9.418 3.837 1.00 89.94 94 PRO A C 1
ATOM 745 O O . PRO A 1 94 ? -3.894 -8.824 4.095 1.00 89.94 94 PRO A O 1
ATOM 748 N N . PRO A 1 95 ? -6.142 -9.020 4.312 1.00 84.06 95 PRO A N 1
ATOM 749 C CA . PRO A 1 95 ? -6.286 -7.929 5.271 1.00 84.06 95 PRO A CA 1
ATOM 750 C C . PRO A 1 95 ? -5.610 -8.273 6.607 1.00 84.06 95 PRO A C 1
ATOM 752 O O . PRO A 1 95 ? -5.400 -9.444 6.933 1.00 84.06 95 PRO A O 1
ATOM 755 N N . GLY A 1 96 ? -5.265 -7.238 7.372 1.00 78.31 96 GLY A N 1
ATOM 756 C CA . GLY A 1 96 ? -4.540 -7.338 8.637 1.00 78.31 96 GLY A CA 1
ATOM 757 C C . GLY A 1 96 ? -3.194 -6.605 8.607 1.00 78.31 96 GLY A C 1
ATOM 758 O O . GLY A 1 96 ? -2.941 -5.794 7.711 1.00 78.31 96 GLY A O 1
ATOM 759 N N . PRO A 1 97 ? -2.306 -6.863 9.586 1.00 80.94 97 PRO A N 1
ATOM 760 C CA . PRO A 1 97 ? -1.002 -6.218 9.637 1.00 80.94 97 PRO A CA 1
ATOM 761 C C . PRO A 1 97 ? -0.204 -6.522 8.367 1.00 80.94 97 PRO A C 1
ATOM 763 O O . PRO A 1 97 ? 0.043 -7.686 8.045 1.00 80.94 97 PRO A O 1
ATOM 766 N N . TRP A 1 98 ? 0.241 -5.485 7.653 1.00 89.25 98 TRP A N 1
ATOM 767 C CA . TRP A 1 98 ? 1.123 -5.706 6.511 1.00 89.25 98 TRP A CA 1
ATOM 768 C C . TRP A 1 98 ? 2.4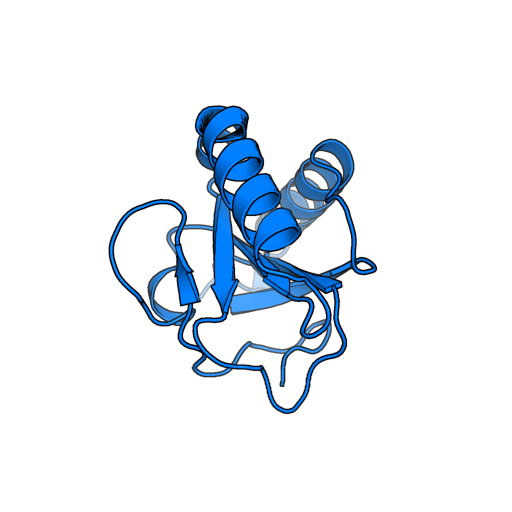96 -6.202 6.969 1.00 89.25 98 TRP A C 1
ATOM 770 O O . TRP A 1 98 ? 2.933 -5.971 8.102 1.00 89.25 98 TRP A O 1
ATOM 780 N N . ASP A 1 99 ? 3.180 -6.885 6.061 1.00 91.62 99 ASP A N 1
ATOM 781 C CA . ASP A 1 99 ? 4.524 -7.411 6.254 1.00 91.62 99 ASP A CA 1
ATOM 782 C C . ASP A 1 99 ? 5.467 -6.659 5.318 1.00 91.62 99 ASP A C 1
ATOM 784 O O . ASP A 1 99 ? 5.364 -6.761 4.094 1.00 91.62 99 ASP A O 1
ATOM 788 N N . MET A 1 100 ? 6.367 -5.879 5.910 1.00 92.38 100 MET A N 1
ATOM 789 C CA . MET A 1 100 ? 7.301 -5.054 5.162 1.00 92.38 100 MET A CA 1
ATOM 790 C C . MET A 1 100 ? 8.354 -5.862 4.408 1.00 92.38 100 MET A C 1
ATOM 792 O O . MET A 1 100 ? 8.771 -5.427 3.342 1.00 92.38 100 MET A O 1
ATOM 796 N N . GLU A 1 101 ? 8.783 -7.015 4.925 1.00 93.88 101 GLU A N 1
ATOM 797 C CA . GLU A 1 101 ? 9.760 -7.862 4.230 1.00 93.88 101 GLU A CA 1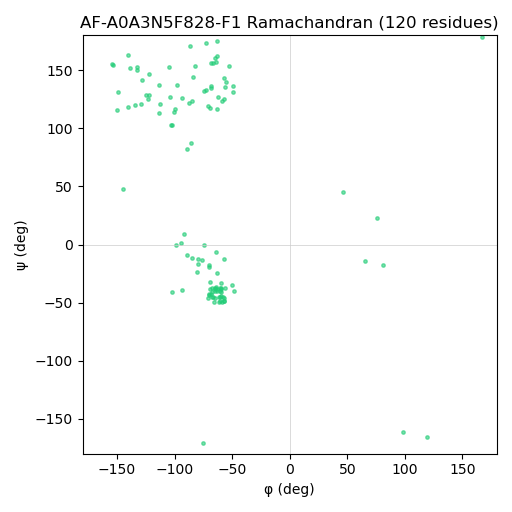
ATOM 798 C C . GLU A 1 101 ? 9.142 -8.484 2.980 1.00 93.88 101 GLU A C 1
ATOM 800 O O . GLU A 1 101 ? 9.782 -8.570 1.930 1.00 93.88 101 GLU A O 1
ATOM 805 N N . ARG A 1 102 ? 7.868 -8.884 3.073 1.00 94.81 102 ARG A N 1
ATOM 806 C CA . ARG A 1 102 ? 7.109 -9.351 1.912 1.00 94.81 102 ARG A CA 1
ATOM 807 C C . ARG A 1 102 ? 6.905 -8.233 0.892 1.00 94.81 102 ARG A C 1
ATOM 809 O O . ARG A 1 102 ? 7.151 -8.458 -0.287 1.00 94.81 102 ARG A O 1
ATOM 816 N N . ILE A 1 103 ? 6.512 -7.038 1.339 1.00 95.12 103 ILE A N 1
ATOM 817 C CA . ILE A 1 103 ? 6.327 -5.885 0.446 1.00 95.12 103 ILE A CA 1
ATOM 818 C C . ILE A 1 103 ? 7.623 -5.552 -0.296 1.00 95.12 103 ILE A C 1
ATOM 820 O O . ILE A 1 103 ? 7.621 -5.393 -1.513 1.00 95.12 103 ILE A O 1
ATOM 824 N N . GLU A 1 104 ? 8.727 -5.457 0.439 1.00 94.94 104 GLU A N 1
ATOM 825 C CA . GLU A 1 104 ? 10.054 -5.172 -0.100 1.00 94.94 104 GLU A CA 1
ATOM 826 C C . GLU A 1 104 ? 10.459 -6.192 -1.163 1.00 94.94 104 GLU A C 1
ATOM 828 O O . GLU A 1 104 ? 10.828 -5.814 -2.275 1.00 94.94 104 GLU A O 1
ATOM 833 N N . ARG A 1 105 ? 10.306 -7.485 -0.864 1.00 95.44 105 ARG A N 1
ATOM 834 C CA . ARG A 1 105 ? 10.589 -8.560 -1.817 1.00 95.44 105 ARG A CA 1
ATOM 835 C C . ARG A 1 105 ? 9.783 -8.416 -3.103 1.00 95.44 105 ARG A C 1
ATOM 837 O O . ARG A 1 105 ? 10.361 -8.520 -4.183 1.00 95.44 105 ARG A O 1
ATOM 844 N N . ASP A 1 106 ? 8.478 -8.195 -3.000 1.00 95.38 106 ASP A N 1
ATOM 845 C CA . ASP A 1 106 ? 7.585 -8.151 -4.159 1.00 95.38 106 ASP A CA 1
ATOM 846 C C . ASP A 1 106 ? 7.870 -6.927 -5.044 1.00 95.38 106 ASP A C 1
ATOM 848 O O . ASP A 1 106 ? 7.921 -7.049 -6.270 1.00 95.38 106 ASP A O 1
ATOM 852 N N . LEU A 1 107 ? 8.126 -5.760 -4.440 1.00 94.06 107 LEU A N 1
ATOM 853 C CA . LEU A 1 107 ? 8.483 -4.545 -5.179 1.00 94.06 107 LEU A CA 1
ATOM 854 C C . LEU A 1 107 ? 9.851 -4.663 -5.859 1.00 94.06 107 LEU A C 1
ATOM 856 O O . LEU A 1 107 ? 9.967 -4.351 -7.043 1.00 94.06 107 LEU A O 1
ATOM 860 N N . LEU A 1 108 ? 10.869 -5.166 -5.155 1.00 92.19 108 LEU A N 1
ATOM 861 C CA . LEU A 1 108 ? 12.198 -5.377 -5.736 1.00 92.19 108 LEU A CA 1
ATOM 862 C C . LEU A 1 108 ? 12.179 -6.443 -6.837 1.00 92.19 108 LEU A C 1
ATOM 864 O O . LEU A 1 108 ? 12.857 -6.290 -7.850 1.00 92.19 108 LEU A O 1
ATOM 868 N N . THR A 1 109 ? 11.381 -7.502 -6.667 1.00 93.12 109 THR A N 1
ATOM 869 C CA . THR A 1 109 ? 11.187 -8.529 -7.702 1.00 93.12 109 THR A CA 1
ATOM 870 C C . THR A 1 109 ? 10.575 -7.917 -8.955 1.00 93.12 109 THR A C 1
ATOM 872 O O . THR A 1 109 ? 11.058 -8.179 -10.056 1.00 93.12 109 THR A O 1
ATOM 875 N N . PHE A 1 110 ? 9.551 -7.074 -8.797 1.00 91.94 110 PHE A N 1
ATOM 876 C CA . PHE A 1 110 ? 8.953 -6.362 -9.918 1.00 91.94 110 PHE A CA 1
ATOM 877 C C . PHE A 1 110 ? 9.962 -5.440 -10.611 1.00 91.94 110 PHE A C 1
ATOM 879 O O . PHE A 1 110 ? 10.101 -5.527 -11.823 1.00 91.94 110 PHE A O 1
ATOM 886 N N . GLU A 1 111 ? 10.695 -4.598 -9.881 1.00 90.56 111 GLU A N 1
ATOM 887 C CA . GLU A 1 111 ? 11.659 -3.670 -10.493 1.00 90.56 111 GLU A CA 1
ATOM 888 C C . GLU A 1 111 ? 12.804 -4.413 -11.204 1.00 90.56 111 GLU A C 1
ATOM 890 O O . GLU A 1 111 ? 13.231 -4.015 -12.288 1.00 90.56 111 GLU A O 1
ATOM 895 N N . ALA A 1 112 ? 13.260 -5.546 -10.660 1.00 90.62 112 ALA A N 1
ATOM 896 C CA . ALA A 1 112 ? 14.233 -6.403 -11.335 1.00 90.62 112 ALA A CA 1
ATOM 897 C C . ALA A 1 112 ? 13.684 -6.982 -12.653 1.00 90.62 112 ALA A C 1
ATOM 899 O O . ALA A 1 112 ? 14.417 -7.065 -13.640 1.00 90.62 112 ALA A O 1
ATOM 900 N N . GLN A 1 113 ? 12.401 -7.356 -12.687 1.00 88.94 113 GLN A N 1
ATOM 901 C CA . GLN A 1 113 ? 11.731 -7.839 -13.897 1.00 88.94 113 GLN A CA 1
ATOM 902 C C . GLN A 1 113 ? 11.492 -6.712 -14.912 1.00 88.94 113 GLN A C 1
ATOM 904 O O . GLN A 1 113 ? 11.815 -6.892 -16.081 1.00 88.94 113 GLN A O 1
ATOM 909 N N . ASP A 1 114 ? 10.998 -5.553 -14.466 1.00 86.00 114 ASP A N 1
ATOM 910 C CA . ASP A 1 114 ? 10.731 -4.357 -15.286 1.00 86.00 114 ASP A CA 1
ATOM 911 C C . ASP A 1 114 ? 12.017 -3.848 -15.958 1.00 86.00 114 ASP A C 1
ATOM 913 O O . ASP A 1 114 ? 12.004 -3.463 -17.121 1.00 86.00 114 ASP A O 1
ATOM 917 N N . CYS A 1 115 ? 13.158 -3.918 -15.262 1.00 81.38 115 CYS A N 1
ATOM 918 C CA . CYS A 1 115 ? 14.468 -3.568 -15.817 1.00 81.38 115 CYS A CA 1
ATOM 919 C C . CYS A 1 115 ? 14.935 -4.539 -16.919 1.00 81.38 115 CYS A C 1
ATOM 921 O O . CYS A 1 115 ? 15.551 -4.124 -17.902 1.00 81.38 115 CYS A O 1
ATOM 923 N N . CYS A 1 116 ? 14.650 -5.835 -16.764 1.00 79.00 116 CYS A N 1
ATOM 924 C CA . CYS A 1 116 ? 15.035 -6.860 -17.737 1.00 79.00 116 CYS A CA 1
ATOM 925 C C . CYS A 1 116 ? 14.081 -6.927 -18.941 1.00 79.00 116 CYS A C 1
ATOM 927 O O . CYS A 1 116 ? 14.476 -7.399 -20.010 1.00 79.00 116 CYS A O 1
ATOM 929 N N . ASP A 1 117 ? 12.837 -6.472 -18.783 1.00 70.50 117 ASP A N 1
ATOM 930 C CA . ASP A 1 117 ? 11.828 -6.459 -19.837 1.00 70.50 117 ASP A CA 1
ATOM 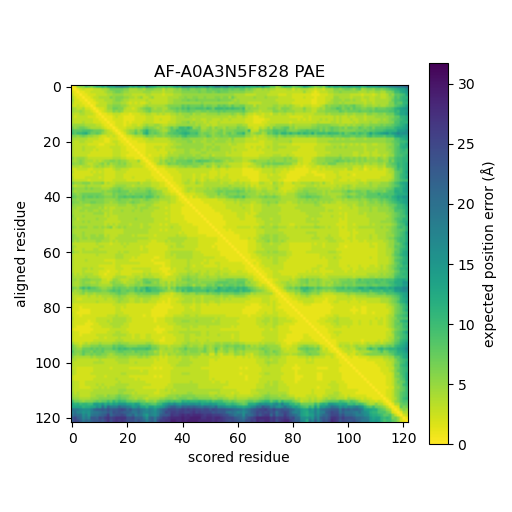931 C C . ASP A 1 117 ? 11.880 -5.158 -20.658 1.00 70.50 117 ASP A C 1
ATOM 933 O O . ASP A 1 117 ? 11.101 -4.220 -20.482 1.00 70.50 117 ASP A O 1
ATOM 937 N N . LEU A 1 118 ? 12.796 -5.125 -21.629 1.00 57.06 118 LEU A N 1
ATOM 938 C CA . LEU A 1 118 ? 12.955 -4.015 -22.580 1.00 57.06 118 LEU A CA 1
ATOM 939 C C . LEU A 1 118 ? 11.733 -3.798 -23.499 1.00 57.06 118 LEU A C 1
ATOM 941 O O . LEU A 1 118 ? 11.714 -2.823 -24.248 1.00 57.06 118 LEU A O 1
ATOM 945 N N . SER A 1 119 ? 10.716 -4.672 -23.467 1.00 58.84 119 SER A N 1
ATOM 946 C CA . SER A 1 119 ? 9.492 -4.514 -24.268 1.00 58.84 119 SER A CA 1
ATOM 947 C C . SER A 1 119 ? 8.491 -3.512 -23.677 1.00 58.84 119 SER A C 1
ATOM 949 O O . SER A 1 119 ? 7.541 -3.123 -24.356 1.00 58.84 119 SER A O 1
ATOM 951 N N . GLN A 1 120 ? 8.692 -3.097 -22.420 1.00 52.34 120 GLN A N 1
ATOM 952 C CA . GLN A 1 120 ? 7.818 -2.164 -21.697 1.00 52.34 120 GLN A CA 1
ATOM 953 C C . GLN A 1 120 ? 8.346 -0.713 -21.695 1.00 52.34 120 GLN A C 1
ATOM 955 O O . GLN A 1 120 ? 7.695 0.171 -21.129 1.00 52.34 120 GLN A O 1
ATOM 960 N N . ALA A 1 121 ? 9.501 -0.445 -22.322 1.00 44.97 121 ALA A N 1
ATOM 961 C CA . ALA A 1 121 ? 9.990 0.917 -22.529 1.00 44.97 121 ALA A CA 1
ATOM 962 C C . ALA A 1 121 ? 9.084 1.659 -23.540 1.00 44.97 121 ALA A C 1
ATOM 964 O O . ALA A 1 121 ? 8.699 1.058 -24.545 1.00 44.97 121 ALA A O 1
ATOM 965 N N . PRO A 1 122 ? 8.695 2.921 -23.269 1.00 53.16 122 PRO A N 1
ATOM 966 C CA . PRO A 1 122 ? 7.833 3.699 -24.159 1.00 53.16 122 PRO A CA 1
ATOM 967 C C . PRO A 1 122 ? 8.466 3.983 -25.525 1.00 53.16 122 PRO A C 1
ATOM 969 O O . PRO A 1 122 ? 9.710 4.112 -25.591 1.00 53.16 122 PRO A O 1
#

pLDDT: mean 87.44, std 8.69, range [44.97, 95.94]

Nearest PDB structures (foldseek):
  3hjp-assembly2_D  TM=7.246E-01  e=1.238E-03  Saccharolobus solfataricus
  3drn-assembly2_B  TM=6.957E-01  e=1.092E-03  Saccharolobus solfataricus
  5epf-assembly1_A  TM=5.931E-01  e=8.513E-04  Mycobacterium tuberculosis H37Rv
  4xih-assembly1_B-2  TM=6.013E-01  e=2.784E-03  Mycobacterium tuberculosis CCDC5079
  5zte-assembly2_F  TM=6.878E-01  e=9.105E-03  Arabidopsis thaliana

Radius of gyration: 13.69 Å; Cα contacts (8 Å, |Δi|>4): 198; chains: 1; bounding box: 32×26×41 Å

Mean predicted aligned error: 4.75 Å

Foldseek 3Di:
DQDAQDFDDWFWKDWLDDGIDTPLVLAPQAKEWEADDPPDDPVNVVVCSVVQVVCVVLCVVLSYIYIYTPDDDPPDHGFIWIAGSHRHTQDTGHHDDDDSVVNSVSSVVVVVVVVVPPVPDD

Secondary structure (DSSP, 8-state):
---TTSBP---EEE-SSSS-EEGGGGTTT-EEEEEE-TT--HHHHHHHHHHHHHTHHHHHHTTEEEEEESS--TT--SEEEEE-TTSBEEEEE-SSS--HHHHHHHHHHHHHHHHH-GGG--

Sequence (122 aa):
MLKLGEKTGDLPVIPLHGSTRDLRDFRRRAHVVLLWDPSAGEAELAAWKERRKAESQRWTWLQAEAAVPSAPPTDAPPGTYLISRWGRVLAVHPPGPWDMERIERDLLTFEAQDCCDLSQAP